Protein AF-A0A2N6C0S2-F1 (afdb_monomer)

Mean predicted aligned error: 4.47 Å

pLDDT: mean 91.15, std 8.95, range [53.81, 98.62]

Sequence (175 aa):
MQQFGLLVSRINQGDGGDFGRWLFEPGMAFGDMVSWWRPAPARRAVAHEGVDFYRYEDRYGRHQYMADRLVPAPCRCRIVAVCDDFLGRSLFLVPQQPVAEGQIFVFGHITPLVEIGRQVQAGDVVGRVTTPQGRVPGHLHVSCLQGDWRHLPQQLSWPTLLAEPGLRFVRPFAA

Solvent-accessible surface area (backbone atoms only — not comparable to full-atom values): 9277 Å² total; per-residue (Å²): 70,68,67,52,44,40,36,34,27,24,77,70,68,36,97,75,40,47,52,58,46,79,56,78,59,78,35,28,46,57,60,27,48,38,44,63,67,47,77,81,90,32,69,47,97,56,55,33,64,26,34,50,47,39,34,30,31,30,72,85,71,49,80,44,67,31,47,70,30,60,34,43,33,84,41,43,25,32,30,55,26,72,39,82,51,97,55,59,18,34,42,31,33,32,52,48,80,90,82,38,86,43,38,36,38,37,36,26,20,37,46,69,70,60,58,74,68,40,75,44,43,58,49,38,70,42,24,27,25,34,60,52,82,82,75,45,73,29,26,34,36,34,29,19,34,43,32,76,60,84,90,53,67,81,74,56,45,70,71,62,53,74,70,34,86,62,45,40,73,42,66,59,56,78,108

Nearest PDB structures (foldseek):
  5nmy-assembly1_A  TM=7.184E-01  e=8.864E-05  Staphylococcus simulans
  6smk-assembly1_A  TM=6.900E-01  e=6.674E-05  Enterococcus faecalis V583
  6muk-assembly1_A  TM=7.012E-01  e=3.879E-04  Neisseria gonorrhoeae FA 1090
  7qrl-assembly2_B  TM=7.161E-01  e=9.621E-04  Caulobacter vibrioides
  3slu-assembly1_A  TM=6.186E-01  e=7.244E-04  Neisseria meningitidis ATCC 13091

Secondary structure (DSSP, 8-state):
-HHHHHHHHHHHH-TT--EEEEEPPTT-STT--B-SSSSSS-B-SS--SEEEE-EEEETTS-EEE-TT-EEE-SSSEEEEEEEEETTEEEEEEEE-TTS-TTEEEEEESEEE-S-TT-EE-TT-EEEEE-PPSSS--S-EEEEEEES--TTS-SS--HHHHHH-TT-EEE-TT--

Structure (mmCIF, N/CA/C/O backbone):
data_AF-A0A2N6C0S2-F1
#
_entry.id   AF-A0A2N6C0S2-F1
#
loop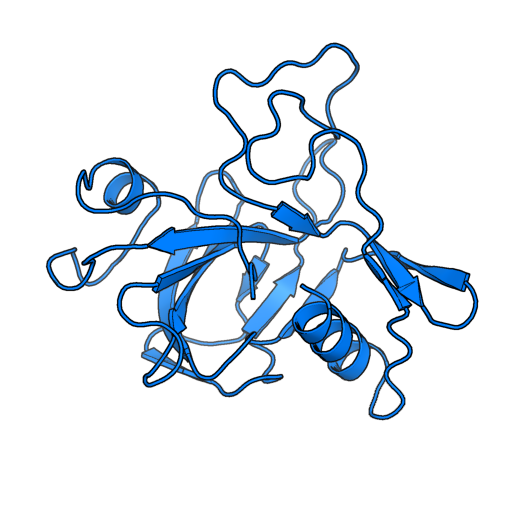_
_atom_site.group_PDB
_atom_site.id
_atom_site.type_symbol
_atom_site.label_atom_id
_atom_site.label_alt_id
_atom_site.label_comp_id
_atom_site.label_asym_id
_atom_site.label_entity_id
_atom_site.label_seq_id
_atom_site.pdbx_PDB_ins_code
_atom_site.Cartn_x
_atom_site.Cartn_y
_atom_site.Cartn_z
_atom_site.occupancy
_atom_site.B_iso_or_equiv
_atom_site.auth_seq_id
_atom_site.auth_comp_id
_atom_site.auth_asym_id
_atom_site.auth_atom_id
_atom_site.pdbx_PDB_model_num
ATOM 1 N N . MET A 1 1 ? 8.814 -7.283 5.948 1.00 89.38 1 MET A N 1
ATOM 2 C CA . MET A 1 1 ? 8.700 -7.053 4.466 1.00 89.38 1 MET A CA 1
ATOM 3 C C . MET A 1 1 ? 8.843 -8.315 3.595 1.00 89.38 1 MET A C 1
ATOM 5 O O . MET A 1 1 ? 8.121 -8.422 2.607 1.00 89.38 1 MET A O 1
ATOM 9 N N . GLN A 1 2 ? 9.741 -9.260 3.921 1.00 92.25 2 GLN A N 1
ATOM 10 C CA . GLN A 1 2 ? 9.954 -10.502 3.146 1.00 92.25 2 GLN A CA 1
ATOM 11 C C . GLN A 1 2 ? 8.665 -11.322 2.963 1.00 92.25 2 GLN A C 1
ATOM 13 O O . GLN A 1 2 ? 8.332 -11.723 1.853 1.00 92.25 2 GLN A O 1
ATOM 18 N N . GLN A 1 3 ? 7.908 -11.520 4.048 1.00 92.56 3 GLN A N 1
ATOM 19 C CA . GLN A 1 3 ? 6.651 -12.278 4.030 1.00 92.56 3 GLN A CA 1
ATOM 20 C C . GLN A 1 3 ? 5.622 -11.688 3.059 1.00 92.56 3 GLN A C 1
ATOM 22 O O . GLN A 1 3 ? 4.999 -12.425 2.303 1.00 92.56 3 GLN A O 1
ATOM 27 N N . PHE A 1 4 ? 5.491 -10.360 3.019 1.00 95.56 4 PHE A N 1
ATOM 28 C CA . PHE A 1 4 ? 4.591 -9.696 2.078 1.00 95.56 4 PHE A CA 1
ATOM 29 C C . PHE A 1 4 ? 5.004 -9.944 0.619 1.00 95.56 4 PHE A C 1
ATOM 31 O O . PHE A 1 4 ? 4.155 -10.226 -0.220 1.00 95.56 4 PHE A O 1
ATOM 38 N N . GLY A 1 5 ? 6.309 -9.933 0.329 1.00 95.56 5 GLY A N 1
ATOM 39 C CA . GLY A 1 5 ? 6.841 -10.289 -0.989 1.00 95.56 5 GLY A CA 1
ATOM 40 C C . GLY A 1 5 ? 6.521 -11.723 -1.411 1.00 95.56 5 GLY A C 1
ATOM 41 O O . GLY A 1 5 ? 6.089 -11.952 -2.540 1.00 95.56 5 GLY A O 1
ATOM 42 N N . LEU A 1 6 ? 6.644 -12.680 -0.486 1.00 94.88 6 LEU A N 1
ATOM 43 C CA . LEU A 1 6 ? 6.259 -14.076 -0.725 1.00 94.88 6 LEU A CA 1
ATOM 44 C C . LEU A 1 6 ? 4.769 -14.207 -1.061 1.00 94.88 6 LEU A C 1
ATOM 46 O O . LEU A 1 6 ? 4.421 -14.924 -1.997 1.00 94.88 6 LEU A O 1
ATOM 50 N N . LEU A 1 7 ? 3.894 -13.493 -0.341 1.00 95.56 7 LEU A N 1
ATOM 51 C CA . LEU A 1 7 ? 2.459 -13.474 -0.639 1.00 95.56 7 LEU A CA 1
ATOM 52 C C . LEU A 1 7 ? 2.189 -12.887 -2.030 1.00 95.56 7 LEU A C 1
ATOM 54 O O . LEU A 1 7 ? 1.448 -13.487 -2.805 1.00 95.56 7 LEU A O 1
ATOM 58 N N . VAL A 1 8 ? 2.819 -11.755 -2.368 1.00 96.31 8 VAL A N 1
ATOM 59 C CA . VAL A 1 8 ? 2.672 -11.103 -3.680 1.00 96.31 8 VAL A CA 1
ATOM 60 C C . VAL A 1 8 ? 3.103 -12.040 -4.806 1.00 96.31 8 VAL A C 1
ATOM 62 O O . VAL A 1 8 ? 2.376 -12.186 -5.788 1.00 96.31 8 VAL A O 1
ATOM 65 N N . SER A 1 9 ? 4.264 -12.685 -4.680 1.00 94.94 9 SER A N 1
ATOM 66 C CA . SER A 1 9 ? 4.745 -13.629 -5.690 1.00 94.94 9 SER A CA 1
ATOM 67 C C . SER A 1 9 ? 3.810 -14.830 -5.807 1.00 94.94 9 SER A C 1
ATOM 69 O O . SER A 1 9 ? 3.384 -15.138 -6.917 1.00 94.94 9 SER A O 1
ATOM 71 N N . ARG A 1 10 ? 3.386 -15.435 -4.689 1.00 93.69 10 ARG A N 1
ATOM 72 C CA . ARG A 1 10 ? 2.484 -16.596 -4.705 1.00 93.69 10 ARG A CA 1
ATOM 73 C C . ARG A 1 10 ? 1.187 -16.320 -5.463 1.00 93.69 10 ARG A C 1
ATOM 75 O O . ARG A 1 10 ? 0.814 -17.095 -6.334 1.00 93.69 10 ARG A O 1
ATOM 82 N N . ILE A 1 11 ? 0.513 -15.202 -5.194 1.00 94.94 11 ILE A N 1
ATOM 83 C CA . ILE A 1 11 ? -0.774 -14.922 -5.854 1.00 94.94 11 ILE A CA 1
ATOM 84 C C . ILE A 1 11 ? -0.630 -14.515 -7.328 1.00 94.94 11 ILE A C 1
ATOM 86 O O . ILE A 1 11 ? -1.587 -14.626 -8.087 1.00 94.94 11 ILE A O 1
ATOM 90 N N . ASN A 1 12 ? 0.540 -14.019 -7.742 1.00 94.00 12 ASN A N 1
ATOM 91 C CA . ASN A 1 12 ? 0.774 -13.559 -9.115 1.00 94.00 12 ASN A CA 1
ATOM 92 C C . ASN A 1 12 ? 1.529 -14.583 -9.984 1.00 94.00 12 ASN A C 1
ATOM 94 O O . ASN A 1 12 ? 1.596 -14.394 -11.198 1.00 94.00 12 ASN A O 1
ATOM 98 N N . GLN A 1 13 ? 2.130 -15.616 -9.385 1.00 87.19 13 GLN A N 1
ATOM 99 C CA . GLN A 1 13 ? 2.980 -16.611 -10.058 1.00 87.19 13 GLN A CA 1
ATOM 100 C C . GLN A 1 13 ? 2.656 -18.068 -9.663 1.00 87.19 13 GLN A C 1
ATOM 102 O O . GLN A 1 13 ? 3.229 -18.989 -10.240 1.00 87.19 13 GLN A O 1
ATOM 107 N N . GLY A 1 14 ? 1.727 -18.296 -8.727 1.00 76.69 14 GLY A N 1
ATOM 108 C CA . GLY A 1 14 ? 1.289 -19.621 -8.274 1.00 76.69 14 GLY A CA 1
ATOM 109 C C . GLY A 1 14 ? 2.043 -20.159 -7.050 1.00 76.69 14 GLY A C 1
ATOM 110 O O . GLY A 1 14 ? 2.902 -19.496 -6.464 1.00 76.69 14 GLY A O 1
ATOM 111 N N . ASP A 1 15 ? 1.730 -21.400 -6.665 1.00 59.34 15 ASP A N 1
ATOM 112 C CA . ASP A 1 15 ? 2.208 -22.045 -5.426 1.00 59.34 15 ASP A CA 1
ATOM 113 C C . ASP A 1 15 ? 3.731 -22.279 -5.361 1.00 59.34 15 ASP A C 1
ATOM 115 O O . ASP A 1 15 ? 4.269 -22.588 -4.298 1.00 59.34 15 ASP A O 1
ATOM 119 N N . GLY A 1 16 ? 4.446 -22.050 -6.468 1.00 55.75 16 GLY A N 1
ATOM 120 C CA . GLY A 1 16 ? 5.910 -22.051 -6.554 1.00 55.75 16 GLY A CA 1
ATOM 121 C C . GLY A 1 16 ? 6.592 -20.716 -6.227 1.00 55.75 16 GLY A C 1
ATOM 122 O O . GLY A 1 16 ? 7.783 -20.615 -6.491 1.00 55.75 16 GLY A O 1
ATOM 123 N N . GLY A 1 17 ? 5.859 -19.723 -5.695 1.00 62.72 17 GLY A N 1
ATOM 124 C CA . GLY A 1 17 ? 6.282 -18.333 -5.452 1.00 62.72 17 GLY A CA 1
ATOM 125 C C . GLY A 1 17 ? 7.791 -18.108 -5.286 1.00 62.72 17 GLY A C 1
ATOM 126 O O . GLY A 1 17 ? 8.384 -18.436 -4.260 1.00 62.72 17 GLY A O 1
ATOM 127 N N . ASP A 1 18 ? 8.390 -17.495 -6.302 1.00 82.56 18 ASP A N 1
ATOM 128 C CA . ASP A 1 18 ? 9.829 -17.326 -6.476 1.00 82.56 18 ASP A CA 1
ATOM 129 C C . ASP A 1 18 ? 10.363 -16.019 -5.866 1.00 82.56 18 ASP A C 1
ATOM 131 O O . ASP A 1 18 ? 11.398 -15.532 -6.299 1.00 82.56 18 ASP A O 1
ATOM 135 N N . PHE A 1 19 ? 9.691 -15.380 -4.906 1.00 94.25 19 PHE A N 1
ATOM 136 C CA . PHE A 1 19 ? 10.154 -14.084 -4.385 1.00 94.25 19 PHE A CA 1
ATOM 137 C C . PHE A 1 19 ? 11.577 -14.164 -3.796 1.00 94.25 19 PHE A C 1
ATOM 139 O O . PHE A 1 19 ? 11.818 -14.897 -2.837 1.00 94.25 19 PHE A O 1
ATOM 146 N N . GLY A 1 20 ? 12.503 -13.365 -4.333 1.00 94.75 20 GLY A N 1
ATOM 147 C CA . GLY A 1 20 ? 13.847 -13.189 -3.790 1.00 94.75 20 GLY A CA 1
ATOM 148 C C . GLY A 1 20 ? 13.883 -12.023 -2.807 1.00 94.75 20 GLY A C 1
ATOM 149 O O . GLY A 1 20 ? 13.993 -12.219 -1.594 1.00 94.75 20 GLY A O 1
ATOM 150 N N . ARG A 1 21 ? 13.767 -10.798 -3.334 1.00 96.12 21 ARG A N 1
ATOM 151 C CA . ARG A 1 21 ? 13.849 -9.551 -2.554 1.00 96.12 21 ARG A CA 1
ATOM 152 C C . ARG A 1 21 ? 13.144 -8.383 -3.236 1.00 96.12 21 ARG A C 1
ATOM 154 O O . ARG A 1 21 ? 13.070 -8.310 -4.458 1.00 96.12 21 ARG A O 1
ATOM 161 N N . TRP A 1 22 ? 12.713 -7.412 -2.439 1.00 97.19 22 TRP A N 1
ATOM 162 C CA . TRP A 1 22 ? 12.285 -6.110 -2.947 1.00 97.19 22 TRP A CA 1
ATOM 163 C C . TRP A 1 22 ? 13.492 -5.310 -3.442 1.00 97.19 22 TRP A C 1
ATOM 165 O O . TRP A 1 22 ? 14.551 -5.346 -2.813 1.00 97.19 22 TRP A O 1
ATOM 175 N N . LEU A 1 23 ? 13.326 -4.576 -4.543 1.00 96.75 23 LEU A N 1
ATOM 176 C CA . LEU A 1 23 ? 14.333 -3.643 -5.047 1.00 96.75 23 LEU A CA 1
ATOM 177 C C . LEU A 1 23 ? 13.807 -2.220 -4.849 1.00 96.75 23 LEU A C 1
ATOM 179 O O . LEU A 1 23 ? 12.851 -1.816 -5.513 1.00 96.75 23 LEU A O 1
ATOM 183 N N . PHE A 1 24 ? 14.422 -1.481 -3.927 1.00 95.19 24 PHE A N 1
ATOM 184 C CA . PHE A 1 24 ? 14.046 -0.106 -3.609 1.00 95.19 24 PHE A CA 1
ATOM 185 C C . PHE A 1 24 ? 15.021 0.885 -4.239 1.00 95.19 24 PHE A C 1
ATOM 187 O O . PHE A 1 24 ? 16.234 0.739 -4.101 1.00 95.19 24 PHE A O 1
ATOM 194 N N . GLU A 1 25 ? 14.473 1.911 -4.882 1.00 93.00 25 GLU A N 1
ATOM 195 C CA . GLU A 1 25 ? 15.218 3.086 -5.330 1.00 93.00 25 GLU A CA 1
ATOM 196 C C . GLU A 1 25 ? 15.224 4.164 -4.229 1.00 93.00 25 GLU A C 1
ATOM 198 O O . GLU A 1 25 ? 14.312 4.195 -3.391 1.00 93.00 25 GLU A O 1
ATOM 203 N N . PRO A 1 26 ? 16.203 5.088 -4.228 1.00 92.62 26 PRO A N 1
ATOM 204 C CA . PRO A 1 26 ? 16.213 6.216 -3.299 1.00 92.62 26 PRO A CA 1
ATOM 205 C C . PRO A 1 26 ? 14.910 7.027 -3.369 1.00 92.62 26 PRO A C 1
ATOM 207 O O . PRO A 1 26 ? 14.549 7.524 -4.435 1.00 92.62 26 PRO A O 1
ATOM 210 N N . GLY A 1 27 ? 14.217 7.198 -2.239 1.00 93.94 27 GLY A N 1
ATOM 211 C CA . GLY A 1 27 ? 12.945 7.925 -2.156 1.00 93.94 27 GLY A CA 1
ATOM 212 C C . GLY A 1 27 ? 11.701 7.056 -1.999 1.00 93.94 27 GLY A C 1
ATOM 213 O O . GLY A 1 27 ? 10.611 7.612 -1.835 1.00 93.94 27 GLY A O 1
ATOM 214 N N . MET A 1 28 ? 11.846 5.728 -2.075 1.00 95.56 28 MET A N 1
ATOM 215 C CA . MET A 1 28 ? 10.757 4.763 -1.881 1.00 95.56 28 MET A CA 1
ATOM 216 C C . MET A 1 28 ? 10.550 4.368 -0.417 1.00 95.56 28 MET A C 1
ATOM 218 O O . MET A 1 28 ? 9.495 3.827 -0.089 1.00 95.56 28 MET A O 1
ATOM 222 N N . ALA A 1 29 ? 11.538 4.568 0.459 1.00 96.06 29 ALA A N 1
ATOM 223 C CA . ALA A 1 29 ? 11.474 4.064 1.825 1.00 96.06 29 ALA A CA 1
ATOM 224 C C . ALA A 1 29 ? 10.660 4.984 2.745 1.00 96.06 29 ALA A C 1
ATOM 226 O O . ALA A 1 29 ? 10.456 6.168 2.468 1.00 96.06 29 ALA A O 1
ATOM 227 N N . PHE A 1 30 ? 10.217 4.420 3.869 1.00 96.81 30 PHE A N 1
ATOM 228 C CA . PHE A 1 30 ? 9.572 5.172 4.940 1.00 96.81 30 PHE A CA 1
ATOM 229 C C . PHE A 1 30 ? 10.535 6.208 5.518 1.00 96.81 30 PHE A C 1
ATOM 231 O O . PHE A 1 30 ? 11.653 5.863 5.902 1.00 96.81 30 PHE A O 1
ATOM 238 N N . GLY A 1 31 ? 10.082 7.456 5.612 1.00 95.88 31 GLY A N 1
ATOM 239 C CA . GLY A 1 31 ? 10.879 8.568 6.123 1.00 95.88 31 GLY A CA 1
ATOM 240 C C . GLY A 1 31 ? 11.781 9.245 5.086 1.00 95.88 31 GLY A C 1
ATOM 241 O O . GLY A 1 31 ? 12.421 10.244 5.414 1.00 95.88 31 GLY A O 1
ATOM 242 N N . ASP A 1 32 ? 11.828 8.760 3.839 1.00 95.19 32 ASP A N 1
ATOM 243 C CA . ASP A 1 32 ? 12.661 9.382 2.808 1.00 95.19 32 ASP A CA 1
ATOM 244 C C . ASP A 1 32 ? 12.173 10.800 2.463 1.00 95.19 32 ASP A C 1
ATOM 246 O O . ASP A 1 32 ? 10.980 11.056 2.290 1.00 95.19 32 ASP A O 1
ATOM 250 N N . MET A 1 33 ? 13.123 11.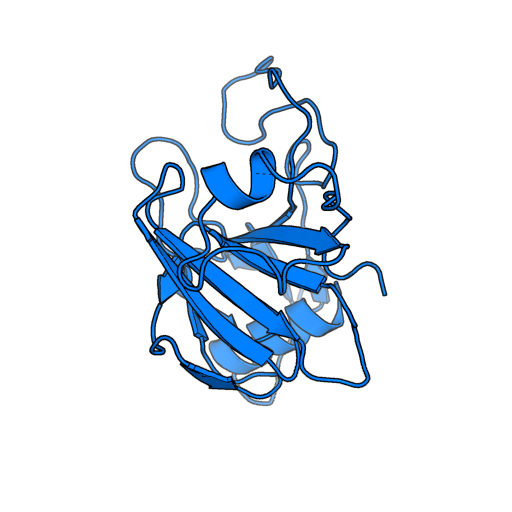726 2.296 1.00 94.69 33 MET A N 1
ATOM 251 C CA . MET A 1 33 ? 12.865 13.136 1.951 1.00 94.69 33 MET A CA 1
ATOM 252 C C . MET A 1 33 ? 12.991 13.441 0.453 1.00 94.69 33 MET A C 1
ATOM 254 O O . MET A 1 33 ? 12.831 14.587 0.030 1.00 94.69 33 MET A O 1
ATOM 258 N N . VAL A 1 34 ? 13.296 12.440 -0.370 1.00 93.25 34 VAL A N 1
ATOM 259 C CA . VAL A 1 34 ? 13.417 12.580 -1.827 1.00 93.25 34 VAL A CA 1
ATOM 260 C C . VAL A 1 34 ? 12.276 11.853 -2.529 1.00 93.25 34 VAL A C 1
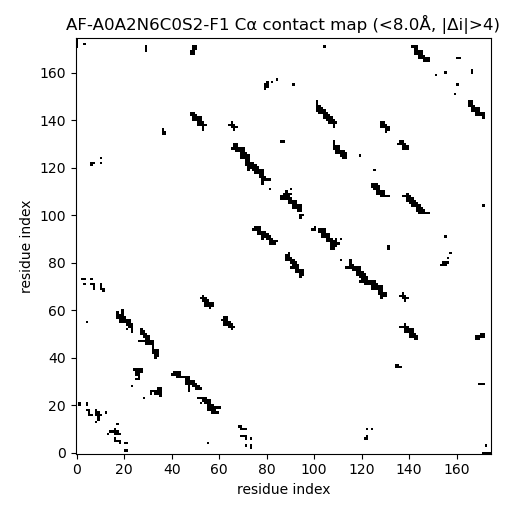ATOM 262 O O . VAL A 1 34 ? 11.738 10.867 -2.028 1.00 93.25 34 VAL A O 1
ATOM 265 N N . SER A 1 35 ? 11.861 12.372 -3.681 1.00 89.88 35 SER A N 1
ATOM 266 C CA . SER A 1 35 ? 10.889 11.713 -4.553 1.00 89.88 35 SER A CA 1
ATOM 267 C C . SER A 1 35 ? 11.627 10.874 -5.594 1.00 89.88 35 SER A C 1
ATOM 269 O O . SER A 1 35 ? 12.494 11.398 -6.290 1.00 89.88 35 SER A O 1
ATOM 271 N N . TRP A 1 36 ? 11.268 9.593 -5.717 1.00 90.94 36 TRP A N 1
ATOM 272 C CA . TRP A 1 36 ? 11.945 8.654 -6.623 1.00 90.94 36 TRP A CA 1
ATOM 273 C C . TRP A 1 36 ? 11.450 8.720 -8.078 1.00 90.94 36 TRP A C 1
ATOM 275 O O . TRP A 1 36 ? 12.111 8.214 -8.979 1.00 90.94 36 TRP A O 1
ATOM 285 N N . TRP A 1 37 ? 10.301 9.358 -8.330 1.00 87.56 37 TRP A N 1
ATOM 286 C CA . TRP A 1 37 ? 9.688 9.469 -9.666 1.00 87.56 37 TRP A CA 1
ATOM 287 C C . TRP A 1 37 ? 9.758 10.875 -10.272 1.00 87.56 37 TRP A C 1
ATOM 289 O O . TRP A 1 37 ? 9.353 11.086 -11.418 1.00 87.56 37 TRP A O 1
ATOM 299 N N . ARG A 1 38 ? 10.225 11.872 -9.514 1.00 84.81 38 ARG A N 1
ATOM 300 C CA . ARG A 1 38 ? 10.397 13.240 -10.014 1.00 84.81 38 ARG A CA 1
ATOM 301 C C . ARG A 1 38 ? 11.843 13.451 -10.484 1.00 84.81 38 ARG A C 1
ATOM 303 O O . ARG A 1 38 ? 12.759 12.944 -9.842 1.00 84.81 38 ARG A O 1
ATOM 310 N N . PRO A 1 39 ? 12.074 14.228 -11.559 1.00 78.38 39 PRO A N 1
ATOM 311 C CA . PRO A 1 39 ? 13.426 14.589 -11.982 1.00 78.38 39 PRO A CA 1
ATOM 312 C C . PRO A 1 39 ? 14.207 15.263 -10.846 1.00 78.38 39 PRO A C 1
ATOM 314 O O . PRO A 1 39 ? 13.672 16.121 -10.143 1.00 78.38 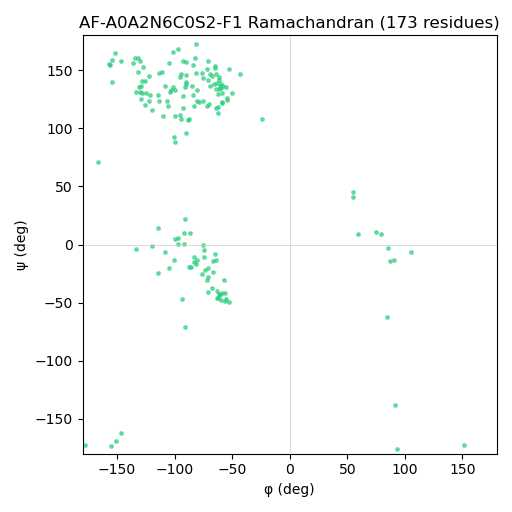39 PRO A O 1
ATOM 317 N N . ALA A 1 40 ? 15.462 14.860 -10.657 1.00 72.81 40 ALA A N 1
ATOM 318 C CA . ALA A 1 40 ? 16.286 15.309 -9.543 1.00 72.81 40 ALA A CA 1
ATOM 319 C C . ALA A 1 40 ? 16.752 16.780 -9.671 1.00 72.81 40 ALA A C 1
ATOM 321 O O . ALA A 1 40 ? 16.978 17.246 -10.789 1.00 72.81 40 ALA A O 1
ATOM 322 N N . PRO A 1 41 ? 16.980 17.482 -8.536 1.00 66.25 41 PRO A N 1
ATOM 323 C CA . PRO A 1 41 ? 16.667 17.065 -7.167 1.00 66.25 41 PRO A CA 1
ATOM 324 C C . PRO A 1 41 ? 15.232 17.459 -6.772 1.00 66.25 41 PRO A C 1
ATOM 326 O O . PRO A 1 41 ? 14.942 18.621 -6.496 1.00 66.25 41 PRO A O 1
ATOM 329 N N . ALA A 1 42 ? 14.334 16.479 -6.668 1.00 81.31 42 ALA A N 1
ATOM 330 C CA . ALA A 1 42 ? 12.972 16.701 -6.193 1.00 81.31 42 ALA A CA 1
ATOM 331 C C . ALA A 1 42 ? 12.839 16.282 -4.725 1.00 81.31 42 ALA A C 1
ATOM 333 O O . ALA A 1 42 ? 12.569 15.121 -4.407 1.00 81.31 42 ALA A O 1
ATOM 334 N N . ARG A 1 43 ? 13.042 17.242 -3.819 1.00 88.19 43 ARG A N 1
ATOM 335 C CA . ARG A 1 43 ? 12.790 17.047 -2.387 1.00 88.19 43 ARG A CA 1
ATOM 336 C C . ARG A 1 43 ? 11.291 17.061 -2.095 1.00 88.19 43 ARG A C 1
ATOM 338 O O . ARG A 1 43 ? 10.535 17.814 -2.710 1.00 88.19 43 ARG A O 1
ATOM 345 N N . ARG A 1 44 ? 10.870 16.227 -1.149 1.00 89.12 44 ARG A N 1
ATOM 346 C CA . ARG A 1 44 ? 9.523 16.244 -0.581 1.00 89.12 44 ARG A CA 1
ATOM 347 C C . ARG A 1 44 ? 9.442 17.341 0.482 1.00 89.12 44 ARG A C 1
ATOM 349 O O . ARG A 1 44 ? 10.427 17.623 1.159 1.00 89.12 44 ARG A O 1
ATOM 356 N N . ALA A 1 45 ? 8.267 17.950 0.625 1.00 89.62 45 ALA A N 1
ATOM 357 C CA . ALA A 1 45 ? 8.007 18.897 1.712 1.00 89.62 45 ALA A CA 1
ATOM 358 C C . ALA A 1 45 ? 7.884 18.183 3.070 1.00 89.62 45 ALA A C 1
ATOM 360 O O . ALA A 1 45 ? 8.243 18.744 4.100 1.00 89.62 45 ALA A O 1
ATOM 361 N N . VAL A 1 46 ? 7.404 16.938 3.047 1.00 90.56 46 VAL A N 1
ATOM 362 C CA . VAL A 1 46 ? 7.239 16.061 4.208 1.00 90.56 46 VAL A CA 1
ATOM 363 C C . VAL A 1 46 ? 7.919 14.722 3.949 1.00 90.56 46 VAL A C 1
ATOM 365 O O . VAL A 1 46 ? 8.065 14.307 2.796 1.00 90.56 46 VAL A O 1
ATOM 368 N N . ALA A 1 47 ? 8.349 14.062 5.022 1.00 93.56 47 ALA A N 1
ATOM 369 C CA . ALA A 1 47 ? 8.916 12.724 4.940 1.00 93.56 47 ALA A CA 1
ATOM 370 C C . ALA A 1 47 ? 7.878 11.740 4.395 1.00 93.56 47 ALA A C 1
ATOM 372 O O . ALA A 1 47 ? 6.691 11.864 4.683 1.00 93.56 47 ALA A O 1
ATOM 373 N N . HIS A 1 48 ? 8.329 10.770 3.606 1.00 95.50 48 HIS A N 1
ATOM 374 C CA . HIS A 1 48 ? 7.449 9.777 3.012 1.00 95.50 48 HIS A CA 1
ATOM 375 C C . HIS A 1 48 ? 6.740 8.932 4.086 1.00 95.50 48 HIS A C 1
ATOM 377 O O . HIS A 1 48 ? 7.402 8.228 4.851 1.00 95.50 48 HIS A O 1
ATOM 383 N N . GLU A 1 49 ? 5.405 8.980 4.141 1.00 94.81 49 GLU A N 1
ATOM 384 C CA . GLU A 1 49 ? 4.612 8.311 5.185 1.00 94.81 49 GLU A CA 1
ATOM 385 C C . GLU A 1 49 ? 4.500 6.781 5.039 1.00 94.81 49 GLU A C 1
ATOM 387 O O . GLU A 1 49 ? 3.946 6.099 5.906 1.00 94.81 49 GLU A O 1
ATOM 392 N N . GLY A 1 50 ? 5.028 6.226 3.949 1.00 96.12 50 GLY A N 1
ATOM 393 C CA . GLY A 1 50 ? 4.880 4.822 3.596 1.00 96.12 50 GLY A CA 1
ATOM 394 C C . GLY A 1 50 ? 6.093 4.242 2.883 1.00 96.12 50 GLY A C 1
ATOM 395 O O . GLY A 1 50 ? 7.205 4.756 2.960 1.00 96.12 50 GLY A O 1
ATOM 396 N N . VAL A 1 51 ? 5.871 3.115 2.220 1.00 97.62 51 VAL A N 1
ATOM 397 C CA . VAL A 1 51 ? 6.856 2.410 1.403 1.00 97.62 51 VAL A CA 1
ATOM 398 C C . VAL A 1 51 ? 6.251 2.151 0.035 1.00 97.62 51 VAL A C 1
ATOM 400 O O . VAL A 1 51 ? 5.149 1.610 -0.058 1.00 97.62 51 VAL A O 1
ATOM 403 N N . ASP A 1 52 ? 7.000 2.491 -1.008 1.00 97.25 52 ASP A N 1
ATOM 404 C CA . ASP A 1 52 ? 6.584 2.276 -2.390 1.00 97.25 52 ASP A CA 1
ATOM 405 C C . ASP A 1 52 ? 7.154 0.954 -2.910 1.00 97.25 52 ASP A C 1
ATOM 407 O O . ASP A 1 52 ? 8.358 0.796 -3.122 1.00 97.25 52 ASP A O 1
ATOM 411 N N . PHE A 1 53 ? 6.274 -0.018 -3.133 1.00 97.50 53 PHE A N 1
ATOM 412 C CA . PHE A 1 53 ? 6.617 -1.296 -3.742 1.00 97.50 53 PHE A CA 1
ATOM 413 C C . PHE A 1 53 ? 6.463 -1.186 -5.256 1.00 97.50 53 PHE A C 1
ATOM 415 O O . PHE A 1 53 ? 5.369 -1.331 -5.803 1.00 97.50 53 PHE A O 1
ATOM 422 N N . TYR A 1 54 ? 7.576 -0.910 -5.931 1.00 96.69 54 TYR A N 1
ATOM 423 C CA . TYR A 1 54 ? 7.625 -0.761 -7.386 1.00 96.69 54 TYR A CA 1
ATOM 424 C C . TYR A 1 54 ? 7.995 -2.061 -8.106 1.00 96.69 54 TYR A C 1
ATOM 426 O O . TYR A 1 54 ? 7.343 -2.447 -9.080 1.00 96.69 54 TYR A O 1
ATOM 434 N N . ARG A 1 55 ? 9.035 -2.757 -7.631 1.00 96.06 55 ARG A N 1
ATOM 435 C CA . ARG A 1 55 ? 9.505 -4.008 -8.233 1.00 96.06 55 ARG A CA 1
ATOM 436 C C . ARG A 1 55 ? 10.222 -4.907 -7.231 1.00 96.06 55 ARG A C 1
ATOM 438 O O . ARG A 1 55 ? 10.746 -4.446 -6.216 1.00 96.06 55 ARG A O 1
ATOM 445 N N . TYR A 1 56 ? 10.278 -6.190 -7.551 1.00 96.62 56 TYR A N 1
ATOM 446 C CA . TYR A 1 56 ? 11.072 -7.181 -6.838 1.00 96.62 56 TYR A CA 1
ATOM 447 C C . TYR A 1 56 ? 11.886 -8.026 -7.808 1.00 96.62 56 TYR A C 1
ATOM 449 O O . TYR A 1 56 ? 11.607 -8.087 -9.004 1.00 96.62 56 TYR A O 1
ATOM 457 N N . GLU A 1 57 ? 12.909 -8.665 -7.272 1.00 95.50 57 GLU A N 1
ATOM 458 C CA . GLU A 1 57 ? 13.681 -9.694 -7.944 1.00 95.50 57 GLU A CA 1
ATOM 459 C C . GLU A 1 57 ? 13.185 -11.055 -7.459 1.00 95.50 57 GLU A C 1
ATOM 461 O O . GLU A 1 57 ? 12.987 -11.261 -6.255 1.00 95.50 57 GLU A O 1
ATOM 466 N N . ASP A 1 58 ? 12.948 -11.973 -8.388 1.00 92.94 58 ASP A N 1
ATOM 467 C CA . ASP A 1 58 ? 12.685 -13.366 -8.047 1.00 92.94 58 ASP A CA 1
ATOM 468 C C . ASP A 1 58 ? 13.989 -14.145 -7.780 1.00 92.94 58 ASP A C 1
ATOM 470 O O . ASP A 1 58 ? 15.093 -13.641 -7.981 1.00 92.94 58 ASP A O 1
ATOM 474 N N . ARG A 1 59 ? 13.897 -15.392 -7.310 1.00 90.06 59 ARG A N 1
ATOM 475 C CA . ARG A 1 59 ? 15.059 -16.222 -6.951 1.00 90.06 59 ARG A CA 1
ATOM 476 C C . ARG A 1 59 ? 15.969 -16.554 -8.136 1.00 90.06 59 ARG A C 1
ATOM 478 O O . ARG A 1 59 ? 17.073 -17.046 -7.926 1.00 90.06 59 ARG A O 1
ATOM 485 N N . TYR A 1 60 ? 15.505 -16.314 -9.361 1.00 90.50 60 TYR A N 1
ATOM 486 C CA . TYR A 1 60 ? 16.261 -16.506 -10.595 1.00 90.50 60 TYR A CA 1
ATOM 487 C C . TYR A 1 60 ? 16.890 -15.201 -11.101 1.00 90.50 60 TYR A C 1
ATOM 489 O O . TYR A 1 60 ? 17.450 -15.181 -12.195 1.00 90.50 60 TYR A O 1
ATOM 497 N N . GLY A 1 61 ? 16.791 -14.108 -10.338 1.00 91.38 61 GLY A N 1
ATOM 498 C CA . GLY A 1 61 ? 17.321 -12.803 -10.725 1.00 91.38 61 GLY A CA 1
ATOM 499 C C . GLY A 1 61 ? 16.434 -12.042 -11.712 1.00 91.38 61 GLY A C 1
ATOM 500 O O . GLY A 1 61 ? 16.863 -11.028 -12.259 1.00 91.38 61 GLY A O 1
ATOM 501 N N . ARG A 1 62 ? 15.204 -12.502 -11.990 1.00 92.44 62 ARG A N 1
ATOM 502 C CA . ARG A 1 62 ? 14.311 -11.813 -12.933 1.00 92.44 62 ARG A CA 1
ATOM 503 C C . ARG A 1 62 ? 13.556 -10.703 -12.214 1.00 92.44 62 ARG A C 1
ATOM 505 O O . ARG A 1 62 ? 13.018 -10.896 -11.124 1.00 92.44 62 ARG A O 1
ATOM 512 N N . HIS A 1 63 ? 13.465 -9.545 -12.859 1.00 94.56 63 HIS A N 1
ATOM 513 C CA . HIS A 1 63 ? 12.728 -8.405 -12.326 1.00 94.56 63 HIS A CA 1
ATOM 514 C C . HIS A 1 63 ? 11.227 -8.540 -12.582 1.00 94.56 63 HIS A C 1
ATOM 516 O O . HIS A 1 63 ? 10.787 -8.794 -13.703 1.00 94.56 63 HIS A O 1
ATOM 522 N N . GLN A 1 64 ? 10.443 -8.302 -11.539 1.00 95.12 64 GLN A N 1
ATOM 523 C CA . GLN A 1 64 ? 8.989 -8.330 -11.555 1.00 95.12 64 GLN A CA 1
ATOM 524 C C . GLN A 1 64 ? 8.464 -6.972 -11.101 1.00 95.12 64 GLN A C 1
ATOM 526 O O . GLN A 1 64 ? 8.792 -6.501 -10.014 1.00 95.12 64 GLN A O 1
ATOM 531 N N . TYR A 1 65 ? 7.643 -6.341 -11.935 1.00 95.50 65 TYR A N 1
ATOM 532 C CA . TYR A 1 65 ? 7.062 -5.027 -11.661 1.00 95.50 65 TYR A CA 1
ATOM 533 C C . TYR A 1 65 ? 5.674 -5.162 -11.038 1.00 95.50 65 TYR A C 1
ATOM 535 O O . TYR A 1 65 ? 4.938 -6.102 -11.354 1.00 95.50 65 TYR A O 1
ATOM 543 N N . MET A 1 66 ? 5.336 -4.218 -10.158 1.00 96.19 66 MET A N 1
ATOM 544 C CA . MET A 1 66 ? 4.080 -4.214 -9.407 1.00 96.19 66 MET A CA 1
ATOM 545 C C . MET A 1 66 ? 2.889 -3.664 -10.189 1.00 96.19 66 MET A C 1
ATOM 547 O O . MET A 1 66 ? 1.760 -3.936 -9.793 1.00 96.19 66 MET A O 1
ATOM 551 N N . ALA A 1 67 ? 3.106 -2.948 -11.294 1.00 94.62 67 ALA A N 1
ATOM 552 C CA . ALA A 1 67 ? 2.026 -2.488 -12.166 1.00 94.62 67 ALA A CA 1
ATOM 553 C C . ALA A 1 67 ? 1.076 -3.645 -12.540 1.00 94.62 67 ALA A C 1
ATOM 555 O O . ALA A 1 67 ? 1.524 -4.732 -12.912 1.00 94.62 67 ALA A O 1
ATOM 556 N N . ASP A 1 68 ? -0.229 -3.412 -12.374 1.00 94.75 68 ASP A N 1
ATOM 557 C CA . ASP A 1 68 ? -1.330 -4.352 -12.633 1.00 94.75 68 ASP A CA 1
ATOM 558 C C . ASP A 1 68 ? -1.300 -5.676 -11.842 1.00 94.75 68 ASP A C 1
ATOM 560 O O . ASP A 1 68 ? -2.126 -6.569 -12.083 1.00 94.75 68 ASP A O 1
ATOM 564 N N . ARG A 1 69 ? -0.400 -5.819 -10.859 1.00 96.56 69 ARG A N 1
ATOM 565 C CA . ARG A 1 69 ? -0.306 -7.016 -10.012 1.00 96.56 69 ARG A CA 1
ATOM 566 C C . ARG A 1 69 ? -1.408 -7.065 -8.970 1.00 96.56 69 ARG A C 1
ATOM 568 O O . ARG A 1 69 ? -1.857 -6.042 -8.454 1.00 96.56 69 ARG A O 1
ATOM 575 N N . LEU A 1 70 ? -1.821 -8.284 -8.638 1.00 98.06 70 LEU A N 1
ATOM 576 C CA . LEU A 1 70 ? -2.708 -8.532 -7.510 1.00 98.06 70 LEU A CA 1
ATOM 577 C C . LEU A 1 70 ? -1.981 -8.226 -6.200 1.00 98.06 70 LEU A C 1
ATOM 579 O O . LEU A 1 70 ? -0.777 -8.468 -6.074 1.00 98.06 70 LEU A O 1
ATOM 583 N N . VAL A 1 71 ? -2.732 -7.716 -5.230 1.00 98.44 71 VAL A N 1
ATOM 584 C CA . VAL A 1 71 ? -2.250 -7.329 -3.905 1.00 98.44 71 VAL A CA 1
ATOM 585 C C . VAL A 1 71 ? -2.884 -8.255 -2.866 1.00 98.44 71 VAL A C 1
ATOM 587 O O . VAL A 1 71 ? -4.116 -8.327 -2.810 1.00 98.44 71 VAL A O 1
ATOM 590 N N . PRO A 1 72 ? -2.085 -8.963 -2.047 1.00 97.81 72 PRO A N 1
ATOM 591 C CA . PRO A 1 72 ? -2.603 -9.805 -0.979 1.00 97.81 72 PRO A CA 1
ATOM 592 C C . PRO A 1 72 ? -2.886 -8.987 0.285 1.00 97.81 72 PRO A C 1
ATOM 594 O O . PRO A 1 72 ? -2.212 -7.994 0.566 1.00 97.81 72 PRO A O 1
ATOM 597 N N . ALA A 1 73 ? -3.805 -9.462 1.119 1.00 97.38 73 ALA A N 1
ATOM 598 C CA . ALA A 1 73 ? -3.832 -9.078 2.522 1.00 97.38 73 ALA A CA 1
ATOM 599 C C . ALA A 1 73 ? -2.549 -9.583 3.217 1.00 97.38 73 ALA A C 1
ATOM 601 O O . ALA A 1 73 ? -2.170 -10.746 3.035 1.00 97.38 73 ALA A O 1
ATOM 602 N N . PRO A 1 74 ? -1.863 -8.747 4.017 1.00 95.19 74 PRO A N 1
ATOM 603 C CA . PRO A 1 74 ? -0.589 -9.117 4.637 1.00 95.19 74 PRO A CA 1
ATOM 604 C C . PRO A 1 74 ? -0.760 -10.053 5.839 1.00 95.19 74 PRO A C 1
ATOM 606 O O . PRO A 1 74 ? 0.147 -10.804 6.186 1.00 95.19 74 PRO A O 1
ATOM 609 N N . CYS A 1 75 ? -1.919 -9.996 6.485 1.00 94.12 75 CYS A N 1
ATOM 610 C CA . CYS A 1 75 ? -2.306 -10.811 7.623 1.00 94.12 75 CYS A CA 1
ATOM 611 C C . CYS A 1 75 ? -3.838 -10.894 7.669 1.00 94.12 75 CYS A C 1
ATOM 613 O O . CYS A 1 75 ? -4.522 -10.425 6.756 1.00 94.12 75 CYS A O 1
ATOM 615 N N . ARG A 1 76 ? -4.384 -11.497 8.728 1.00 94.62 76 ARG A N 1
ATOM 616 C CA . ARG A 1 76 ? -5.824 -11.461 8.968 1.00 94.62 76 ARG A CA 1
ATOM 617 C C . ARG A 1 76 ? -6.265 -10.023 9.232 1.00 94.62 76 ARG A C 1
ATOM 619 O O . ARG A 1 76 ? -5.865 -9.439 10.238 1.00 94.62 76 ARG A O 1
ATOM 626 N N . CYS A 1 77 ? -7.120 -9.485 8.372 1.00 94.81 77 CYS A N 1
ATOM 627 C CA . CYS A 1 77 ? -7.580 -8.103 8.444 1.00 94.81 77 CYS A CA 1
ATOM 628 C C . CYS A 1 77 ? -9.091 -7.992 8.250 1.00 94.81 77 CYS A C 1
ATOM 630 O O . CYS A 1 77 ? -9.742 -8.856 7.662 1.00 94.81 77 CYS A O 1
ATOM 632 N N . ARG A 1 78 ? -9.639 -6.860 8.687 1.00 95.12 78 ARG A N 1
ATOM 633 C CA . ARG A 1 78 ? -10.935 -6.353 8.240 1.00 95.12 78 ARG A CA 1
ATOM 634 C C . ARG A 1 78 ? -10.716 -5.132 7.352 1.00 95.12 78 ARG A C 1
ATOM 636 O O . ARG A 1 78 ? -9.931 -4.252 7.702 1.00 95.12 78 ARG A O 1
ATOM 643 N N . ILE A 1 79 ? -11.438 -5.064 6.237 1.00 96.50 79 ILE A N 1
ATOM 644 C CA . ILE A 1 79 ? -11.501 -3.865 5.398 1.00 96.50 79 ILE A CA 1
ATOM 645 C C . ILE A 1 79 ? -12.393 -2.838 6.090 1.00 96.50 79 ILE A C 1
ATOM 647 O O . ILE A 1 79 ? -13.543 -3.138 6.416 1.00 96.50 79 ILE A O 1
ATOM 651 N N . VAL A 1 80 ? -11.870 -1.643 6.350 1.00 94.94 80 VAL A N 1
ATOM 652 C CA . VAL A 1 80 ? -12.588 -0.614 7.124 1.00 94.94 80 VAL A CA 1
ATOM 653 C C . VAL A 1 80 ? -12.950 0.620 6.312 1.00 94.94 80 VAL A C 1
ATOM 655 O O . VAL A 1 80 ? -13.933 1.269 6.643 1.00 94.94 80 VAL A O 1
ATOM 658 N N . ALA A 1 81 ? -12.228 0.911 5.231 1.00 95.81 81 ALA A N 1
ATOM 659 C CA . ALA A 1 81 ? -12.573 2.004 4.332 1.00 95.81 81 ALA A CA 1
ATOM 660 C C . ALA A 1 81 ? -11.989 1.797 2.932 1.00 95.81 81 ALA A C 1
ATOM 662 O O . ALA A 1 81 ? -10.974 1.120 2.750 1.00 95.81 81 ALA A O 1
ATOM 663 N N . VAL A 1 82 ? -12.646 2.428 1.962 1.00 96.25 82 VAL A N 1
ATOM 664 C CA . VAL A 1 82 ? -12.144 2.674 0.611 1.00 96.25 82 VAL A CA 1
ATOM 665 C C . VAL A 1 82 ? -12.372 4.152 0.324 1.00 96.25 82 VAL A C 1
ATOM 667 O O . VAL A 1 82 ? -13.478 4.649 0.545 1.00 96.25 82 VAL A O 1
ATOM 670 N N . CYS A 1 83 ? -11.348 4.849 -0.158 1.00 94.75 83 CYS A N 1
ATOM 671 C CA . CYS A 1 83 ? -11.427 6.278 -0.455 1.00 94.75 83 CYS A CA 1
ATOM 672 C C . CYS A 1 83 ? -10.879 6.571 -1.842 1.00 94.75 83 CYS A C 1
ATOM 674 O O . CYS A 1 83 ? -9.801 6.089 -2.176 1.00 94.75 83 CYS A O 1
ATOM 676 N N . ASP A 1 84 ? -11.584 7.403 -2.603 1.00 94.44 84 ASP A N 1
ATOM 677 C CA . ASP A 1 84 ? -10.989 8.127 -3.725 1.00 94.44 84 ASP A CA 1
ATOM 678 C C . ASP A 1 84 ? -10.221 9.329 -3.154 1.00 94.44 84 ASP A C 1
ATOM 680 O O . ASP A 1 84 ? -10.778 10.129 -2.399 1.00 94.44 84 ASP A O 1
ATOM 684 N N . ASP A 1 85 ? -8.924 9.421 -3.440 1.00 94.00 85 ASP A N 1
ATOM 685 C CA . ASP A 1 85 ? -8.024 10.385 -2.799 1.00 94.00 85 ASP A CA 1
ATOM 686 C C . ASP A 1 85 ? -6.859 10.804 -3.713 1.00 94.00 85 ASP A C 1
ATOM 688 O O . ASP A 1 85 ? -6.851 10.548 -4.918 1.00 94.00 85 ASP A O 1
ATOM 692 N N . PHE A 1 86 ? -5.863 11.494 -3.149 1.00 91.50 86 PHE A N 1
ATOM 693 C CA . PHE A 1 86 ? -4.712 12.006 -3.896 1.00 91.50 86 PHE A CA 1
ATOM 694 C C . PHE A 1 86 ? -3.794 10.907 -4.465 1.00 91.50 86 PHE A C 1
ATOM 696 O O . PHE A 1 86 ? -2.984 11.195 -5.346 1.00 91.50 86 PHE A O 1
ATOM 703 N N . LEU A 1 87 ? -3.930 9.656 -4.011 1.00 92.62 87 LEU A N 1
ATOM 704 C CA . LEU A 1 87 ? -3.279 8.472 -4.581 1.00 92.62 87 LEU A CA 1
ATOM 705 C C . LEU A 1 87 ? -4.164 7.797 -5.647 1.00 92.62 87 LEU A C 1
ATOM 707 O O . LEU A 1 87 ? -3.874 6.688 -6.103 1.00 92.62 87 LEU A O 1
ATOM 711 N N . GLY A 1 88 ? -5.253 8.446 -6.060 1.00 93.69 88 GLY A N 1
ATOM 712 C CA . GLY A 1 88 ? -6.294 7.895 -6.918 1.00 93.69 88 GLY A CA 1
ATOM 713 C C . GLY A 1 88 ? -7.319 7.127 -6.093 1.00 93.69 88 GLY A C 1
ATOM 714 O O . GLY A 1 88 ? -8.482 7.517 -6.046 1.00 93.69 88 GLY A O 1
ATOM 715 N N . ARG A 1 89 ? -6.882 6.059 -5.417 1.00 95.44 89 ARG A N 1
ATOM 716 C CA . ARG A 1 89 ? -7.718 5.295 -4.488 1.00 95.44 89 ARG A CA 1
ATOM 717 C C . ARG A 1 89 ? -6.877 4.581 -3.431 1.00 95.44 89 ARG A C 1
ATOM 719 O O . ARG A 1 89 ? -5.838 4.000 -3.766 1.00 95.44 89 ARG A O 1
ATOM 726 N N . SER A 1 90 ? -7.366 4.580 -2.191 1.00 97.44 90 SER A N 1
ATOM 727 C CA . SER A 1 90 ? -6.768 3.864 -1.061 1.00 97.44 90 SER A CA 1
ATOM 728 C C . SER A 1 90 ? -7.728 2.870 -0.411 1.00 97.44 90 SER A C 1
ATOM 730 O O . SER A 1 90 ? -8.931 3.112 -0.296 1.00 97.44 90 SER A O 1
ATOM 732 N N . LEU A 1 91 ? -7.171 1.751 0.048 1.00 97.94 91 LEU A N 1
ATOM 733 C CA . LEU A 1 91 ? -7.840 0.689 0.794 1.00 97.94 91 LEU A CA 1
ATOM 734 C C . LEU A 1 91 ? -7.273 0.630 2.216 1.00 97.94 91 LEU A C 1
ATOM 736 O O . LEU A 1 91 ? -6.061 0.528 2.396 1.00 97.94 91 LEU A O 1
ATOM 740 N N . PHE A 1 92 ? -8.147 0.650 3.219 1.00 97.12 92 PHE A N 1
ATOM 741 C CA . PHE A 1 92 ? -7.765 0.673 4.629 1.00 97.12 92 PHE A CA 1
ATOM 742 C C . PHE A 1 92 ? -8.042 -0.690 5.257 1.00 97.12 92 PHE A C 1
ATOM 744 O O . PHE A 1 92 ? -9.175 -1.187 5.226 1.00 97.12 92 PHE A O 1
ATOM 751 N N . LEU A 1 93 ? -7.006 -1.289 5.841 1.00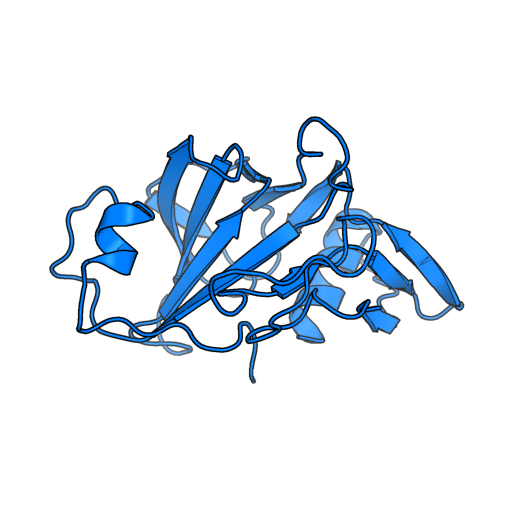 95.69 93 LEU A N 1
ATOM 752 C CA . LEU A 1 93 ? -7.051 -2.611 6.451 1.00 95.69 93 LEU A CA 1
ATOM 753 C C . LEU A 1 93 ? -6.650 -2.516 7.918 1.00 95.69 93 LEU A C 1
ATOM 755 O O . LEU A 1 93 ? -5.587 -2.002 8.256 1.00 95.69 93 LEU A O 1
ATOM 759 N N . VAL A 1 94 ? -7.482 -3.078 8.784 1.00 93.75 94 VAL A N 1
ATOM 760 C CA . VAL A 1 94 ? -7.198 -3.201 10.213 1.00 93.75 94 VAL A CA 1
ATOM 761 C C . VAL A 1 94 ? -6.853 -4.654 10.513 1.00 93.75 94 VAL A C 1
ATOM 763 O O . VAL A 1 94 ? -7.716 -5.519 10.309 1.00 93.75 94 VAL A O 1
ATOM 766 N N . PRO A 1 95 ? -5.641 -4.949 11.011 1.00 92.38 95 PRO A N 1
ATOM 767 C CA . PRO A 1 95 ? -5.295 -6.276 11.494 1.00 92.38 95 PRO A CA 1
ATOM 768 C C . PRO A 1 95 ? -6.241 -6.726 12.606 1.00 92.38 95 PRO A C 1
ATOM 770 O O . PRO A 1 95 ? -6.566 -5.972 13.523 1.00 92.38 95 PRO A O 1
ATOM 773 N N . GLN A 1 96 ? -6.679 -7.978 12.541 1.00 87.56 96 GLN A N 1
ATOM 774 C CA . GLN A 1 96 ? -7.415 -8.604 13.631 1.00 87.56 96 GLN A CA 1
ATOM 775 C C . GLN A 1 96 ? -6.421 -9.295 14.575 1.00 87.56 96 GLN A C 1
ATOM 777 O O . GLN A 1 96 ? -5.437 -9.887 14.130 1.00 87.56 96 GLN A O 1
ATOM 782 N N . GLN A 1 97 ? -6.675 -9.186 15.883 1.00 73.12 97 GLN A N 1
ATOM 783 C CA . GLN A 1 97 ? -5.886 -9.787 16.968 1.00 73.12 97 GLN A CA 1
ATOM 784 C C . GLN A 1 97 ? -5.461 -11.243 16.668 1.00 73.12 97 GLN A C 1
ATOM 786 O O . GLN A 1 97 ? -6.227 -11.981 16.037 1.00 73.12 97 GLN A O 1
ATOM 791 N N . PRO A 1 98 ? -4.271 -11.683 17.133 1.00 56.47 98 PRO A N 1
ATOM 792 C CA . PRO A 1 98 ? -3.442 -11.054 18.177 1.00 56.47 98 PRO A CA 1
ATOM 793 C C . PRO A 1 98 ? -2.253 -10.208 17.674 1.00 56.47 98 PRO A C 1
ATOM 795 O O . PRO A 1 98 ? -1.444 -9.75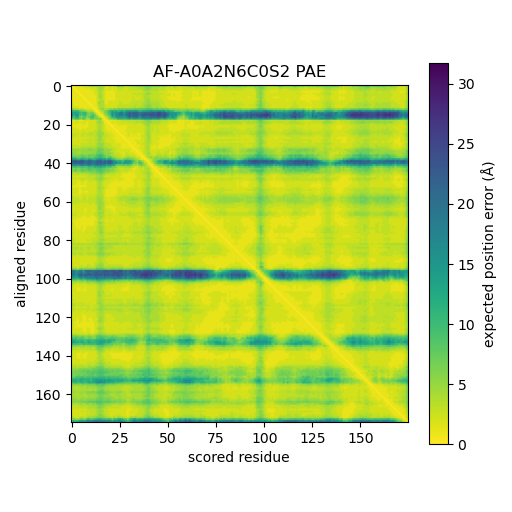8 18.475 1.00 56.47 98 PRO A O 1
ATOM 798 N N . VAL A 1 99 ? -2.088 -10.011 16.362 1.00 57.62 99 VAL A N 1
ATOM 799 C CA . VAL A 1 99 ? -0.759 -9.680 15.799 1.00 57.62 99 VAL A CA 1
ATOM 800 C C . VAL A 1 99 ? -0.405 -8.182 15.821 1.00 57.62 99 VAL A C 1
ATOM 802 O O . VAL A 1 99 ? 0.771 -7.846 15.722 1.00 57.62 99 VAL A O 1
ATOM 805 N N . ALA A 1 100 ? -1.374 -7.268 15.954 1.00 63.19 100 ALA A N 1
ATOM 806 C CA . ALA A 1 100 ? -1.104 -5.833 15.808 1.00 63.19 100 ALA A CA 1
ATOM 807 C C . ALA A 1 100 ? -2.255 -4.938 16.309 1.00 63.19 100 ALA A C 1
ATOM 809 O O . ALA A 1 100 ? -2.974 -4.320 15.520 1.00 63.19 100 ALA A O 1
ATOM 810 N N . GLU A 1 101 ? -2.462 -4.870 17.627 1.00 73.19 101 GLU A N 1
ATOM 811 C CA . GLU A 1 101 ? -3.456 -3.949 18.188 1.00 73.19 101 GLU A CA 1
ATOM 812 C C . GLU A 1 101 ? -3.099 -2.489 17.856 1.00 73.19 101 GLU A C 1
ATOM 814 O O . GLU A 1 101 ? -1.944 -2.070 17.954 1.00 73.19 101 GLU A O 1
ATOM 819 N N . GLY A 1 102 ? -4.094 -1.719 17.412 1.00 85.31 102 GLY A N 1
ATOM 820 C CA . GLY A 1 102 ? -3.928 -0.307 17.062 1.00 85.31 102 GLY A CA 1
ATOM 821 C C . GLY A 1 102 ? -3.212 -0.030 15.735 1.00 85.31 102 GLY A C 1
ATOM 822 O O . GLY A 1 102 ? -2.855 1.117 15.487 1.00 85.31 102 GLY A O 1
ATOM 823 N N . GLN A 1 103 ? -2.985 -1.033 14.878 1.00 91.81 103 GLN A N 1
ATOM 824 C CA . GLN A 1 103 ? -2.449 -0.784 13.536 1.00 91.81 103 GLN A CA 1
ATOM 825 C C . GLN A 1 103 ? -3.541 -0.547 12.493 1.00 91.81 103 GLN A C 1
ATOM 827 O O . GLN A 1 103 ? -4.601 -1.176 12.525 1.00 91.81 103 GLN A O 1
ATOM 832 N N . ILE A 1 104 ? -3.242 0.327 11.533 1.00 94.12 104 ILE A N 1
ATOM 833 C CA . ILE A 1 104 ? -3.988 0.481 10.282 1.00 94.12 104 ILE A CA 1
ATOM 834 C C . ILE A 1 104 ? -2.987 0.435 9.134 1.00 94.12 104 ILE A C 1
ATOM 836 O O . ILE A 1 104 ? -2.051 1.233 9.096 1.00 94.12 104 ILE A O 1
ATOM 840 N N . PHE A 1 105 ? -3.207 -0.461 8.177 1.00 96.31 105 PHE A N 1
ATOM 841 C CA . PHE A 1 105 ? -2.543 -0.410 6.881 1.00 96.31 105 PHE A CA 1
ATOM 842 C C . PHE A 1 105 ? -3.375 0.410 5.901 1.00 96.31 105 PHE A C 1
ATOM 844 O O . PHE A 1 105 ? -4.593 0.240 5.823 1.00 96.31 105 PHE A O 1
ATOM 851 N N . VAL A 1 106 ? -2.706 1.252 5.118 1.00 97.69 106 VAL A N 1
ATOM 852 C CA . VAL A 1 106 ? -3.314 1.992 4.008 1.00 97.69 106 VAL A CA 1
ATOM 853 C C . VAL A 1 106 ? -2.592 1.591 2.733 1.00 97.69 106 VAL A C 1
ATOM 855 O O . VAL A 1 106 ? -1.390 1.814 2.605 1.00 97.69 106 VAL A O 1
ATOM 858 N N . PHE A 1 107 ? -3.305 0.949 1.813 1.00 98.31 107 PHE A N 1
ATOM 859 C CA . PHE A 1 107 ? -2.794 0.569 0.497 1.00 98.31 107 PHE A CA 1
ATOM 860 C C . PHE A 1 107 ? -3.281 1.594 -0.521 1.00 98.31 107 PHE A C 1
ATOM 862 O O . PHE A 1 107 ? -4.476 1.647 -0.786 1.00 98.31 107 PHE A O 1
ATOM 869 N N . GLY A 1 108 ? -2.378 2.406 -1.063 1.00 97.31 108 GLY A N 1
ATOM 870 C CA . GLY A 1 108 ? -2.657 3.404 -2.094 1.00 97.31 108 GLY A CA 1
ATOM 871 C C . GLY A 1 108 ? -2.333 2.907 -3.502 1.00 97.31 108 GLY A C 1
ATOM 872 O O . GLY A 1 108 ? -1.680 1.876 -3.673 1.00 97.31 108 GLY A O 1
ATOM 873 N N . HIS A 1 109 ? -2.779 3.656 -4.515 1.00 96.50 109 HIS A N 1
ATOM 874 C CA . HIS A 1 109 ? -2.655 3.275 -5.928 1.00 96.50 109 HIS A CA 1
ATOM 875 C C . HIS A 1 109 ? -3.254 1.889 -6.205 1.00 96.50 109 HIS A C 1
ATOM 877 O O . HIS A 1 109 ? -2.652 1.043 -6.868 1.00 96.50 109 HIS A O 1
ATOM 883 N N . ILE A 1 110 ? -4.446 1.632 -5.665 1.00 97.62 110 ILE A N 1
ATOM 884 C CA . ILE A 1 110 ? -5.078 0.314 -5.713 1.00 97.62 110 ILE A CA 1
ATOM 885 C C . ILE A 1 110 ? -6.507 0.398 -6.248 1.00 97.62 110 ILE A C 1
ATOM 887 O O . ILE A 1 110 ? -7.275 1.285 -5.891 1.00 97.62 110 ILE A O 1
ATOM 891 N N . THR A 1 111 ? -6.890 -0.578 -7.066 1.00 97.75 111 THR A N 1
ATOM 892 C CA . THR A 1 111 ? -8.286 -0.892 -7.370 1.00 97.75 111 THR A CA 1
ATOM 893 C C . THR A 1 111 ? -8.719 -2.002 -6.410 1.00 97.75 111 THR A C 1
ATOM 895 O O . THR A 1 111 ? -8.238 -3.132 -6.554 1.00 97.75 111 THR A O 1
ATOM 898 N N . PRO A 1 112 ? -9.571 -1.721 -5.407 1.00 97.38 112 PRO A N 1
ATOM 899 C CA . PRO A 1 112 ? -10.054 -2.733 -4.479 1.00 97.38 112 PRO A CA 1
ATOM 900 C C . PRO A 1 112 ? -10.873 -3.795 -5.205 1.00 97.38 112 PRO A C 1
ATOM 902 O O . PRO A 1 112 ? -11.680 -3.480 -6.077 1.00 97.38 112 PRO A O 1
ATOM 905 N N . LEU A 1 113 ? -10.674 -5.050 -4.816 1.00 98.06 113 LEU A N 1
ATOM 906 C CA . LEU A 1 113 ? -11.436 -6.208 -5.298 1.00 98.06 113 LEU A CA 1
ATOM 907 C C . LEU A 1 113 ? -12.265 -6.843 -4.170 1.00 98.06 113 LEU A C 1
ATOM 909 O O . LEU A 1 113 ? -12.744 -7.966 -4.289 1.00 98.06 113 LEU A O 1
ATOM 913 N N . VAL A 1 114 ? -12.405 -6.119 -3.060 1.00 97.38 114 VAL A N 1
ATOM 914 C CA . VAL A 1 114 ? -13.139 -6.513 -1.858 1.00 97.38 114 VAL A CA 1
ATOM 915 C C . VAL A 1 114 ? -13.968 -5.338 -1.357 1.00 97.38 114 VAL A C 1
ATOM 917 O O . VAL A 1 114 ? -13.646 -4.176 -1.610 1.00 97.38 114 VAL A O 1
ATOM 920 N N . GLU A 1 115 ? -15.025 -5.651 -0.617 1.00 95.94 115 GLU A N 1
ATOM 921 C CA . GLU A 1 115 ? -15.946 -4.666 -0.056 1.00 95.94 115 GLU A CA 1
ATOM 922 C C . GLU A 1 115 ? -15.556 -4.252 1.369 1.00 95.94 115 GLU A C 1
ATOM 924 O O . GLU A 1 115 ? -14.888 -4.986 2.107 1.00 95.94 115 GLU A O 1
ATOM 929 N N . ILE A 1 116 ? -16.022 -3.073 1.784 1.00 96.12 116 ILE A N 1
ATOM 930 C CA . ILE A 1 116 ? -15.904 -2.608 3.169 1.00 96.12 116 ILE A CA 1
ATOM 931 C C . ILE A 1 116 ? -16.613 -3.601 4.100 1.00 96.12 116 ILE A C 1
ATOM 933 O O . ILE A 1 116 ? -17.686 -4.112 3.801 1.00 96.12 116 ILE A O 1
ATOM 937 N N . GLY A 1 117 ? -15.998 -3.892 5.246 1.00 95.06 117 GLY A N 1
ATOM 938 C CA . GLY A 1 117 ? -16.494 -4.863 6.221 1.00 95.06 117 GLY A CA 1
ATOM 939 C C . GLY A 1 117 ? -16.041 -6.300 5.960 1.00 95.06 117 GLY A C 1
ATOM 940 O O . GLY A 1 117 ? -16.110 -7.122 6.878 1.00 95.06 117 GLY A O 1
ATOM 941 N N . ARG A 1 118 ? -15.508 -6.609 4.767 1.00 96.75 118 ARG A N 1
ATOM 942 C CA . ARG A 1 118 ? -14.974 -7.940 4.459 1.00 96.75 118 ARG A CA 1
ATOM 943 C C . ARG A 1 118 ? -13.835 -8.302 5.415 1.00 96.75 118 ARG A C 1
ATOM 945 O O . ARG A 1 118 ? -12.934 -7.502 5.667 1.00 96.75 118 ARG A O 1
ATOM 952 N N . GLN A 1 119 ? -13.872 -9.533 5.923 1.00 96.69 119 GLN A N 1
ATOM 953 C CA . GLN A 1 119 ? -12.737 -10.157 6.601 1.00 96.69 119 GLN A CA 1
ATOM 954 C C . GLN A 1 119 ? -11.907 -10.932 5.579 1.00 96.69 119 GLN A C 1
ATOM 956 O O . GLN A 1 119 ? -12.462 -11.639 4.734 1.00 96.69 119 GLN A O 1
ATOM 961 N N . VAL A 1 120 ? -10.592 -10.780 5.665 1.00 96.75 120 VAL A N 1
ATOM 962 C CA . VAL A 1 120 ? -9.610 -11.396 4.769 1.00 96.75 120 VAL A CA 1
ATOM 963 C C . VAL A 1 120 ? -8.504 -12.046 5.590 1.00 96.75 120 VAL A C 1
ATOM 965 O O . VAL A 1 120 ? -8.187 -11.585 6.688 1.00 96.75 120 VAL A O 1
ATOM 968 N N . GLN A 1 121 ? -7.938 -13.126 5.072 1.00 96.31 121 GLN A N 1
ATOM 969 C CA . GLN A 1 121 ? -6.788 -13.832 5.629 1.00 96.31 121 GLN A CA 1
ATOM 970 C C . GLN A 1 121 ? -5.511 -13.468 4.872 1.00 96.31 121 GLN A C 1
ATOM 972 O O . GLN A 1 121 ? -5.558 -12.924 3.772 1.00 96.31 121 GLN A O 1
ATOM 977 N N . ALA A 1 122 ? -4.352 -13.794 5.448 1.00 95.06 122 ALA A N 1
ATOM 978 C CA . ALA A 1 122 ? -3.074 -13.603 4.769 1.00 95.06 122 ALA A CA 1
ATOM 979 C C . ALA A 1 122 ? -3.073 -14.295 3.393 1.00 95.06 122 ALA A C 1
ATOM 981 O O . ALA A 1 122 ? -3.325 -15.495 3.304 1.00 95.06 122 ALA A O 1
ATOM 982 N N . GLY A 1 123 ? -2.758 -13.545 2.336 1.00 95.44 123 GLY A N 1
ATOM 983 C CA . GLY A 1 123 ? -2.741 -14.055 0.962 1.00 95.44 123 GLY A CA 1
ATOM 984 C C . GLY A 1 123 ? -4.056 -13.921 0.194 1.00 95.44 123 GLY A C 1
ATOM 985 O O . GLY A 1 123 ? -4.022 -14.028 -1.029 1.00 95.44 123 GLY A O 1
ATOM 986 N N . ASP A 1 124 ? -5.178 -13.615 0.852 1.00 97.81 124 ASP A N 1
ATOM 987 C CA . ASP A 1 124 ? -6.415 -13.283 0.140 1.00 97.81 124 ASP A CA 1
ATOM 988 C C . ASP A 1 124 ? -6.190 -12.046 -0.736 1.00 97.81 124 ASP A C 1
ATOM 990 O O . ASP A 1 124 ? -5.587 -11.061 -0.303 1.00 97.81 124 ASP A O 1
ATOM 994 N N . VAL A 1 125 ? -6.690 -12.072 -1.971 1.00 98.38 125 VAL A N 1
ATOM 995 C CA . VAL A 1 125 ? -6.591 -10.930 -2.887 1.00 98.38 125 VAL A CA 1
ATOM 996 C C . VAL A 1 125 ? -7.501 -9.807 -2.394 1.00 98.38 125 VAL A C 1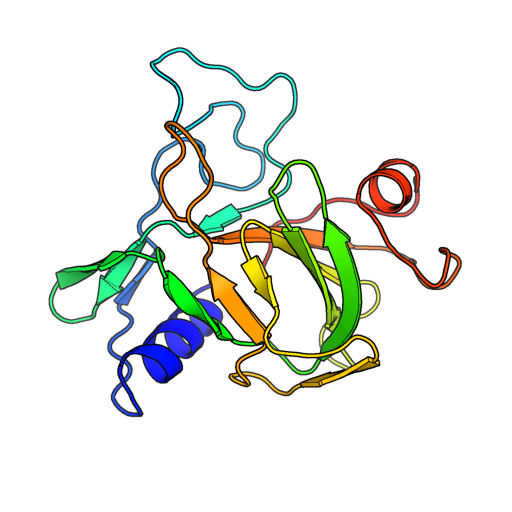
ATOM 998 O O . VAL A 1 125 ? -8.714 -9.980 -2.306 1.00 98.38 125 VAL A O 1
ATOM 1001 N N . VAL A 1 126 ? -6.922 -8.638 -2.112 1.00 98.62 126 VAL A N 1
ATOM 1002 C CA . VAL A 1 126 ? -7.671 -7.442 -1.678 1.00 98.62 126 VAL A CA 1
ATOM 1003 C C . VAL A 1 126 ? -7.810 -6.395 -2.774 1.00 98.62 126 VAL A C 1
ATOM 1005 O O . VAL A 1 126 ? -8.688 -5.537 -2.726 1.00 98.62 126 VAL A O 1
ATOM 1008 N N . GLY A 1 127 ? -6.958 -6.452 -3.790 1.00 98.31 127 GLY A N 1
ATOM 1009 C CA . GLY A 1 127 ? -7.005 -5.486 -4.870 1.00 98.31 127 GLY A CA 1
ATOM 1010 C C . GLY A 1 127 ? -5.980 -5.747 -5.953 1.00 98.31 127 GLY A C 1
ATOM 1011 O O . GLY A 1 127 ? -5.286 -6.765 -5.958 1.00 98.31 127 GLY A O 1
ATOM 1012 N N . ARG A 1 128 ? -5.888 -4.790 -6.868 1.00 98.44 128 ARG A N 1
ATOM 1013 C CA . ARG A 1 128 ? -4.906 -4.748 -7.946 1.00 98.44 128 ARG A CA 1
ATOM 1014 C C . ARG A 1 128 ? -4.213 -3.395 -7.951 1.00 98.44 128 ARG A C 1
ATOM 1016 O O . ARG A 1 128 ? -4.882 -2.371 -7.830 1.00 98.44 128 ARG A O 1
ATOM 1023 N N . VAL A 1 129 ? -2.895 -3.384 -8.115 1.00 98.12 129 VAL A N 1
ATOM 1024 C CA . VAL A 1 129 ? -2.142 -2.139 -8.300 1.00 98.12 129 VAL A CA 1
ATOM 1025 C C . VAL A 1 129 ? -2.668 -1.417 -9.531 1.00 98.12 129 VAL A C 1
ATOM 1027 O O . VAL A 1 129 ? -2.823 -2.009 -10.594 1.00 98.12 129 VAL A O 1
ATOM 1030 N N . THR A 1 130 ? -2.950 -0.134 -9.367 1.00 94.06 130 THR A N 1
ATOM 1031 C CA . THR A 1 130 ? -3.381 0.761 -10.434 1.00 94.06 130 THR A CA 1
ATOM 1032 C C . THR A 1 130 ? -2.212 1.647 -10.808 1.00 94.06 130 THR A C 1
ATOM 1034 O O . THR A 1 130 ? -1.564 2.228 -9.940 1.00 94.06 130 THR A O 1
ATOM 1037 N N . THR A 1 131 ? -1.935 1.761 -12.101 1.00 87.94 131 THR A N 1
ATOM 1038 C CA . THR A 1 131 ? -0.910 2.690 -12.575 1.00 87.94 131 THR A CA 1
ATOM 1039 C C . THR A 1 131 ? -1.434 4.122 -12.434 1.00 87.94 131 THR A C 1
ATOM 1041 O O . THR A 1 131 ? -2.463 4.439 -13.041 1.00 87.94 131 THR A O 1
ATOM 1044 N N . PRO A 1 132 ? -0.781 4.993 -11.641 1.00 81.75 132 PRO A N 1
ATOM 1045 C CA . PRO A 1 132 ? -1.222 6.375 -11.511 1.00 81.75 132 PRO A CA 1
ATOM 1046 C C . PRO A 1 132 ? -1.082 7.111 -12.848 1.00 81.75 132 PRO A C 1
ATOM 1048 O O . PRO A 1 132 ? -0.233 6.781 -13.676 1.00 81.75 132 PRO A O 1
ATOM 1051 N N . GLN A 1 133 ? -1.897 8.141 -13.065 1.00 76.00 133 GLN A N 1
ATOM 1052 C CA . GLN A 1 133 ? -1.768 8.966 -14.266 1.00 76.00 133 GLN A CA 1
ATOM 1053 C C . GLN A 1 133 ? -0.475 9.802 -14.233 1.00 76.00 133 GLN A C 1
ATOM 1055 O O . GLN A 1 133 ? -0.030 10.272 -13.184 1.00 76.00 133 GLN A O 1
ATOM 1060 N N . GLY A 1 134 ? 0.113 10.041 -15.408 1.00 79.81 134 GLY A N 1
ATOM 1061 C CA . GLY A 1 134 ? 1.284 10.903 -15.571 1.00 79.81 134 GLY A CA 1
ATOM 1062 C C . GLY A 1 134 ? 2.618 10.160 -15.478 1.00 79.81 134 GLY A C 1
ATOM 1063 O O . GLY A 1 134 ? 2.796 9.109 -16.082 1.00 79.81 134 GLY A O 1
ATOM 1064 N N . ARG A 1 135 ? 3.598 10.758 -14.788 1.00 80.38 135 ARG A N 1
ATOM 1065 C CA . ARG A 1 135 ? 4.995 10.271 -14.743 1.00 80.38 135 ARG A CA 1
ATOM 1066 C C . ARG A 1 135 ? 5.292 9.311 -13.589 1.00 80.38 135 ARG A C 1
ATOM 1068 O O . ARG A 1 135 ? 6.438 8.908 -13.427 1.00 80.38 135 ARG A O 1
ATOM 1075 N N . VAL A 1 136 ? 4.300 8.997 -12.761 1.00 85.75 136 VAL A N 1
ATOM 1076 C CA . VAL A 1 136 ? 4.478 8.117 -11.603 1.00 85.75 136 VAL A CA 1
ATOM 1077 C C . VAL A 1 136 ? 4.392 6.665 -12.085 1.00 85.75 136 VAL A C 1
ATOM 1079 O O . VAL A 1 136 ? 3.354 6.285 -12.623 1.00 85.75 136 VAL A O 1
ATOM 1082 N N . PRO A 1 137 ? 5.441 5.839 -11.930 1.00 91.56 137 PRO A N 1
ATOM 1083 C CA . PRO A 1 137 ? 5.369 4.441 -12.344 1.00 91.56 137 PRO A CA 1
ATOM 1084 C C . PRO A 1 137 ? 4.344 3.664 -11.509 1.00 91.56 137 PRO A C 1
ATOM 1086 O O . PRO A 1 137 ? 4.120 3.989 -10.344 1.00 91.56 137 PRO A O 1
ATOM 1089 N N . GLY A 1 138 ? 3.741 2.617 -12.080 1.00 94.12 138 GLY A N 1
ATOM 1090 C CA . GLY A 1 138 ? 2.798 1.756 -11.361 1.00 94.12 138 GLY A CA 1
ATOM 1091 C C . GLY A 1 138 ? 3.469 1.040 -10.188 1.00 94.12 138 GLY A C 1
ATOM 1092 O O . GLY A 1 138 ? 4.340 0.193 -10.387 1.00 94.12 138 GLY A O 1
ATOM 1093 N N . HIS A 1 139 ? 3.071 1.391 -8.968 1.00 97.00 139 HIS A N 1
ATOM 1094 C CA . HIS A 1 139 ? 3.605 0.850 -7.722 1.00 97.00 139 HIS A CA 1
ATOM 1095 C C . HIS A 1 139 ? 2.500 0.784 -6.668 1.00 97.00 139 HIS A C 1
ATOM 1097 O O . HIS A 1 139 ? 1.509 1.504 -6.757 1.00 97.00 139 HIS A O 1
ATOM 1103 N N . LEU A 1 140 ? 2.681 -0.071 -5.666 1.00 97.94 140 LEU A N 1
ATOM 1104 C CA . LEU A 1 140 ? 1.812 -0.105 -4.497 1.00 97.94 140 LEU A CA 1
ATOM 1105 C C . LEU A 1 140 ? 2.409 0.793 -3.413 1.00 97.94 140 LEU A C 1
ATOM 1107 O O . LEU A 1 140 ? 3.497 0.500 -2.918 1.00 97.94 140 LEU A O 1
ATOM 1111 N N . HIS A 1 141 ? 1.693 1.844 -3.024 1.00 97.62 141 HIS A N 1
ATOM 1112 C CA . HIS A 1 141 ? 2.046 2.631 -1.845 1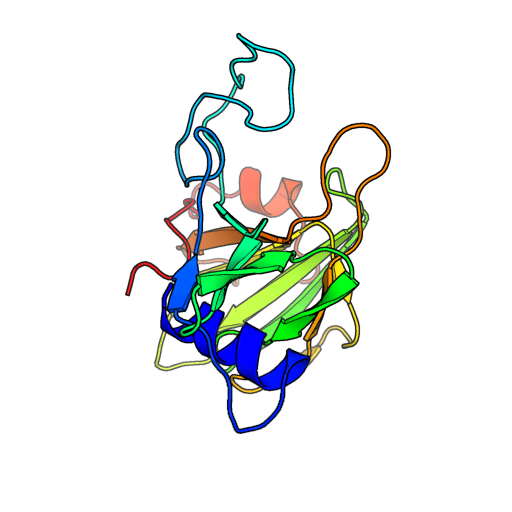.00 97.62 141 HIS A CA 1
ATOM 1113 C C . HIS A 1 141 ? 1.464 1.956 -0.602 1.00 97.62 141 HIS A C 1
ATOM 1115 O O . HIS A 1 141 ? 0.272 1.651 -0.570 1.00 97.62 141 HIS A O 1
ATOM 1121 N N . VAL A 1 142 ? 2.275 1.720 0.428 1.00 98.25 142 VAL A N 1
ATOM 1122 C CA . VAL A 1 142 ? 1.791 1.165 1.698 1.00 98.25 142 VAL A CA 1
ATOM 1123 C C . VAL A 1 142 ? 2.203 2.059 2.849 1.00 98.25 142 VAL A C 1
ATOM 1125 O O . VAL A 1 142 ? 3.392 2.192 3.126 1.00 98.25 142 VAL A O 1
ATOM 1128 N N . SER A 1 143 ? 1.233 2.581 3.587 1.00 97.62 143 SER A N 1
ATOM 1129 C CA . SER A 1 143 ? 1.459 3.232 4.879 1.00 97.62 143 SER A CA 1
ATOM 1130 C C . SER A 1 143 ? 1.018 2.322 6.017 1.00 97.62 143 SER A C 1
ATOM 1132 O O . SER A 1 143 ? 0.168 1.443 5.850 1.00 97.62 143 SER A O 1
ATOM 1134 N N . CYS A 1 144 ? 1.593 2.544 7.194 1.00 96.06 144 CYS A N 1
ATOM 1135 C CA . CYS A 1 144 ? 1.142 1.925 8.429 1.00 96.06 144 CYS A CA 1
ATOM 1136 C C . CYS A 1 144 ? 1.055 2.998 9.508 1.00 96.06 144 CYS A C 1
ATOM 1138 O O . CYS A 1 144 ? 1.998 3.767 9.695 1.00 96.06 144 CYS A O 1
ATOM 1140 N N . LEU A 1 145 ? -0.070 3.045 10.210 1.00 94.69 145 LEU A N 1
ATOM 1141 C CA . LEU A 1 145 ? -0.255 3.896 11.374 1.00 94.69 145 LEU A CA 1
ATOM 1142 C C . LEU A 1 145 ? -0.403 3.030 12.617 1.00 94.69 145 LEU A C 1
ATOM 1144 O O . LEU A 1 145 ? -0.949 1.932 12.545 1.00 94.69 145 LEU A O 1
ATOM 1148 N N . GLN A 1 146 ? 0.069 3.542 13.747 1.00 93.75 146 GLN A N 1
ATOM 1149 C CA . GLN A 1 146 ? -0.038 2.919 15.060 1.00 93.75 146 GLN A CA 1
ATOM 1150 C C . GLN A 1 146 ? -0.709 3.888 16.038 1.00 93.75 146 GLN A C 1
ATOM 1152 O O . GLN A 1 146 ? -0.258 5.024 16.175 1.00 93.75 146 GLN A O 1
ATOM 1157 N N . GLY A 1 147 ? -1.718 3.409 16.762 1.00 91.44 147 GLY A N 1
ATOM 1158 C CA . GLY A 1 147 ? -2.385 4.119 17.856 1.00 91.44 147 GLY A CA 1
ATOM 1159 C C . GLY A 1 147 ? -3.847 3.691 18.011 1.00 91.44 147 GLY A C 1
ATOM 1160 O O . GLY A 1 147 ? -4.286 2.732 17.376 1.00 91.44 147 GLY A O 1
ATOM 1161 N N . ASP A 1 148 ? -4.606 4.368 18.872 1.00 88.38 148 ASP A N 1
ATOM 1162 C CA . ASP A 1 148 ? -6.047 4.112 18.960 1.00 88.38 148 ASP A CA 1
ATOM 1163 C C . ASP A 1 148 ? -6.766 4.856 17.834 1.00 88.38 148 ASP A C 1
ATOM 1165 O O . ASP A 1 148 ? -6.624 6.064 17.685 1.00 88.38 148 ASP A O 1
ATOM 1169 N N . TRP A 1 149 ? -7.512 4.118 17.022 1.00 85.56 149 TRP A N 1
ATOM 1170 C CA . TRP A 1 149 ? -8.311 4.649 15.919 1.00 85.56 149 TRP A CA 1
ATOM 1171 C C . TRP A 1 149 ? -9.798 4.330 16.090 1.00 85.56 149 TRP A C 1
ATOM 1173 O O . TRP A 1 149 ? -10.609 4.703 15.248 1.00 85.56 149 TRP A O 1
ATOM 1183 N N . ARG A 1 150 ? -10.190 3.618 17.156 1.00 83.38 150 ARG A N 1
ATOM 1184 C CA . ARG A 1 150 ? -11.563 3.108 17.325 1.00 83.38 150 ARG A CA 1
ATOM 1185 C C . ARG A 1 150 ? -12.574 4.212 17.617 1.00 83.38 150 ARG A C 1
ATOM 1187 O O . ARG A 1 150 ? -13.768 3.998 17.427 1.00 83.38 150 ARG A O 1
ATOM 1194 N N . HIS A 1 151 ? -12.103 5.367 18.086 1.00 85.06 151 HIS A N 1
ATOM 1195 C CA . HIS A 1 151 ? -12.916 6.566 18.282 1.00 85.06 151 HIS A CA 1
ATOM 1196 C C . HIS A 1 151 ? -13.090 7.388 17.002 1.00 85.06 151 HIS A C 1
ATOM 1198 O O . HIS A 1 151 ? -13.900 8.314 16.988 1.00 85.06 151 HIS A O 1
ATOM 1204 N N . LEU A 1 152 ? -12.345 7.075 15.936 1.00 85.31 152 LEU A N 1
ATOM 1205 C CA . LEU A 1 152 ? -12.480 7.768 14.662 1.00 85.31 152 LEU A CA 1
ATOM 1206 C C . LEU A 1 152 ? -13.806 7.409 13.972 1.00 85.31 152 LEU A C 1
ATOM 1208 O O . LEU A 1 152 ? -14.397 6.359 14.251 1.00 85.31 152 LEU A O 1
ATOM 1212 N N . PRO A 1 153 ? -14.289 8.269 13.054 1.00 80.50 153 PRO A N 1
ATOM 1213 C CA . PRO A 1 153 ? -15.491 7.991 12.280 1.00 80.50 153 PRO A CA 1
ATOM 1214 C C . PRO A 1 153 ? -15.432 6.628 11.585 1.00 80.50 153 PRO A C 1
ATOM 1216 O O . PRO A 1 153 ? -14.367 6.168 11.177 1.00 80.50 153 PRO A O 1
ATOM 1219 N N . GLN A 1 154 ? -16.599 6.011 11.370 1.00 74.00 154 GLN A N 1
ATOM 1220 C CA . GLN A 1 154 ? -16.684 4.716 10.682 1.00 74.00 154 GLN A CA 1
ATOM 1221 C C . GLN A 1 154 ? -16.055 4.740 9.281 1.00 74.00 154 GLN A C 1
ATOM 1223 O O . GLN A 1 154 ? -15.540 3.721 8.829 1.00 74.00 154 GLN A O 1
ATOM 1228 N N . GLN A 1 155 ? -16.083 5.893 8.608 1.00 81.50 155 GLN A N 1
ATOM 1229 C CA . GLN A 1 155 ? -15.456 6.091 7.309 1.00 81.50 155 GLN A CA 1
ATOM 1230 C C . GLN A 1 155 ? -14.103 6.790 7.483 1.00 81.50 155 GLN A C 1
ATOM 1232 O O . GLN A 1 155 ? -14.010 8.018 7.461 1.00 81.50 155 GLN A O 1
ATOM 1237 N N . LEU A 1 156 ? -13.054 5.989 7.675 1.00 90.44 156 LEU A N 1
ATOM 1238 C CA . LEU A 1 156 ? -11.679 6.487 7.721 1.00 90.44 156 LEU A CA 1
ATOM 1239 C C . LEU A 1 156 ? -11.270 7.084 6.371 1.00 90.44 156 LEU A C 1
ATOM 1241 O O . LEU A 1 156 ? -11.679 6.608 5.318 1.00 90.44 156 LEU A O 1
ATOM 1245 N N . SER A 1 157 ? -10.432 8.113 6.425 1.00 93.25 157 SER A N 1
ATOM 1246 C CA . SER A 1 157 ? -9.838 8.804 5.279 1.00 93.25 157 SER A CA 1
ATOM 1247 C C . SER A 1 157 ? -8.479 9.403 5.656 1.00 93.25 157 SER A C 1
ATOM 1249 O O . SER A 1 157 ? -8.170 9.576 6.839 1.00 93.25 157 SER A O 1
ATOM 1251 N N . TRP A 1 158 ? -7.678 9.795 4.665 1.00 93.25 158 TRP A N 1
ATOM 1252 C CA . TRP A 1 158 ? -6.405 10.481 4.909 1.00 93.25 158 TRP A CA 1
ATOM 1253 C C . TRP A 1 158 ? -6.526 11.717 5.817 1.00 93.25 158 TRP A C 1
ATOM 1255 O O . TRP A 1 158 ? -5.805 11.762 6.812 1.00 93.25 158 TRP A O 1
ATOM 1265 N N . PRO A 1 159 ? -7.452 12.674 5.584 1.00 93.19 159 PRO A N 1
ATOM 1266 C CA . PRO A 1 159 ? -7.630 13.810 6.489 1.00 93.19 159 PRO A CA 1
ATOM 1267 C C . PRO A 1 159 ? -7.924 13.399 7.933 1.00 93.19 159 PRO A C 1
ATOM 1269 O O . PRO A 1 159 ? -7.354 13.976 8.852 1.00 93.19 159 PRO A O 1
ATOM 1272 N N . THR A 1 160 ? -8.767 12.381 8.143 1.00 91.62 160 THR A N 1
ATOM 1273 C CA . THR A 1 160 ? -9.083 11.912 9.503 1.00 91.62 160 THR A CA 1
ATOM 1274 C C . THR A 1 160 ? -7.884 11.273 10.195 1.00 91.62 160 THR A C 1
ATOM 1276 O O . THR A 1 160 ? -7.700 11.489 11.386 1.00 91.62 160 THR A O 1
ATOM 1279 N N . LEU A 1 161 ? -7.043 10.532 9.463 1.00 90.88 161 LEU A N 1
ATOM 1280 C CA . LEU A 1 161 ? -5.840 9.929 10.036 1.00 90.88 161 LEU A CA 1
ATOM 1281 C C . LEU A 1 161 ? -4.775 10.978 10.366 1.00 90.88 161 LEU A C 1
ATOM 1283 O O . LEU A 1 161 ? -4.140 10.897 11.409 1.00 90.88 161 LEU A O 1
ATOM 1287 N N . LEU A 1 162 ? -4.587 11.964 9.484 1.00 90.81 162 LEU A N 1
ATOM 1288 C CA . LEU A 1 162 ? -3.599 13.031 9.662 1.00 90.81 162 LEU A CA 1
ATOM 1289 C C . LEU A 1 162 ? -3.982 14.022 10.766 1.00 90.81 162 LEU A C 1
ATOM 1291 O O . LEU A 1 162 ? -3.103 14.634 11.366 1.00 90.81 162 LEU A O 1
ATOM 1295 N N . ALA A 1 163 ? -5.280 14.198 11.014 1.00 91.25 163 ALA A N 1
ATOM 1296 C CA . ALA A 1 163 ? -5.781 15.076 12.062 1.00 91.25 163 ALA A CA 1
ATOM 1297 C C . ALA A 1 163 ? -5.754 14.436 13.458 1.00 91.25 163 ALA A C 1
ATOM 1299 O O . ALA A 1 163 ? -5.932 15.161 14.433 1.00 91.25 163 ALA A O 1
ATOM 1300 N N . GLU A 1 164 ? -5.555 13.117 13.567 1.00 92.19 164 GLU A N 1
ATOM 1301 C CA . GLU A 1 164 ? -5.615 12.387 14.834 1.00 92.19 164 GLU A CA 1
ATOM 1302 C C . GLU A 1 164 ? -4.249 12.375 15.547 1.00 92.19 164 GLU A C 1
ATOM 1304 O O . GLU A 1 164 ? -3.354 11.629 15.139 1.00 92.19 164 GLU A O 1
ATOM 1309 N N . PRO A 1 165 ? -4.066 13.132 16.647 1.00 89.38 165 PRO A N 1
ATOM 1310 C CA . PRO A 1 165 ? -2.773 13.226 17.325 1.00 89.38 165 PRO A CA 1
ATOM 1311 C C . PRO A 1 165 ? -2.328 11.906 17.970 1.00 89.38 165 PRO A C 1
ATOM 1313 O O . PRO A 1 165 ? -1.137 11.708 18.207 1.00 89.38 165 PRO A O 1
ATOM 1316 N N . GLY A 1 166 ? -3.273 11.010 18.278 1.00 91.19 166 GLY A N 1
ATOM 1317 C CA . GLY A 1 166 ? -2.997 9.687 18.833 1.00 91.19 166 GLY A CA 1
ATOM 1318 C C . GLY A 1 166 ? -2.439 8.681 17.823 1.00 91.19 166 GLY A C 1
ATOM 1319 O O . GLY A 1 166 ? -1.982 7.611 18.234 1.00 91.19 166 GLY A O 1
ATOM 1320 N N . LEU A 1 167 ? -2.449 9.002 16.524 1.00 93.38 167 LEU A N 1
ATOM 1321 C CA . LEU A 1 167 ? -1.912 8.151 15.469 1.00 93.38 167 LEU A CA 1
ATOM 1322 C C . LEU A 1 167 ? -0.540 8.637 15.010 1.00 93.38 167 LEU A C 1
ATOM 1324 O O . LEU A 1 167 ? -0.310 9.814 14.752 1.00 93.38 167 LEU A O 1
ATOM 1328 N N . ARG A 1 168 ? 0.385 7.690 14.848 1.00 94.62 168 ARG A N 1
ATOM 1329 C CA . ARG A 1 168 ? 1.707 7.947 14.265 1.00 94.62 168 ARG A CA 1
ATOM 1330 C C . ARG A 1 168 ? 1.971 7.023 13.094 1.00 94.62 168 ARG A C 1
ATOM 1332 O O . ARG A 1 168 ? 1.676 5.830 13.176 1.00 94.62 168 ARG A O 1
ATOM 1339 N N . PHE A 1 169 ? 2.599 7.544 12.047 1.00 95.00 169 PHE A N 1
ATOM 1340 C CA . PHE A 1 169 ? 3.128 6.688 10.997 1.00 95.00 169 PHE A CA 1
ATOM 1341 C C . PHE A 1 169 ? 4.311 5.878 11.514 1.00 95.00 169 PHE A C 1
ATOM 1343 O O . PHE A 1 169 ? 5.194 6.385 12.209 1.00 95.00 169 PHE A O 1
ATOM 1350 N N . VAL A 1 170 ? 4.321 4.602 11.159 1.00 95.00 170 VAL A N 1
ATOM 1351 C CA . VAL A 1 170 ? 5.403 3.668 11.443 1.00 95.00 170 VAL A CA 1
ATOM 1352 C C . VAL A 1 170 ? 5.779 2.949 10.159 1.00 95.00 170 VAL A C 1
ATOM 1354 O O . VAL A 1 170 ? 4.978 2.828 9.232 1.00 95.00 170 VAL A O 1
ATOM 1357 N N . ARG A 1 171 ? 7.002 2.422 10.108 1.00 95.00 171 ARG A N 1
ATOM 1358 C CA . ARG A 1 171 ? 7.442 1.626 8.965 1.00 95.00 171 ARG A CA 1
ATOM 1359 C C . ARG A 1 171 ? 6.507 0.413 8.778 1.00 95.00 171 ARG A C 1
ATOM 1361 O O . ARG A 1 171 ? 6.406 -0.409 9.693 1.00 95.00 171 ARG A O 1
ATOM 1368 N N . PRO A 1 172 ? 5.868 0.243 7.607 1.00 93.94 172 PRO A N 1
ATOM 1369 C CA . PRO A 1 172 ? 5.064 -0.940 7.323 1.00 93.94 172 PRO A CA 1
ATOM 1370 C C . PRO A 1 172 ? 5.911 -2.215 7.355 1.00 93.94 172 PRO A C 1
ATOM 1372 O O . PRO A 1 172 ? 7.043 -2.236 6.864 1.00 93.94 172 PRO A O 1
ATOM 1375 N N . PHE A 1 173 ? 5.340 -3.300 7.886 1.00 90.31 173 PHE A N 1
ATOM 1376 C CA . PHE A 1 173 ? 5.964 -4.630 7.923 1.00 90.31 173 PHE A CA 1
ATOM 1377 C C . PHE A 1 173 ? 7.355 -4.647 8.583 1.00 90.31 173 PHE A C 1
ATOM 1379 O O . PHE A 1 173 ? 8.270 -5.292 8.059 1.00 90.31 173 PHE A O 1
ATOM 1386 N N . ALA A 1 174 ? 7.503 -3.904 9.686 1.00 77.00 174 ALA A N 1
ATOM 1387 C CA . ALA A 1 174 ? 8.741 -3.763 10.457 1.00 77.00 174 ALA A CA 1
ATOM 1388 C C . ALA A 1 174 ? 9.104 -4.980 11.336 1.00 77.00 174 ALA A C 1
ATOM 1390 O O . ALA A 1 174 ? 10.139 -4.939 11.996 1.00 77.00 174 ALA A O 1
ATOM 1391 N N . ALA A 1 175 ? 8.283 -6.035 11.328 1.00 53.81 175 ALA A N 1
ATOM 1392 C CA . ALA A 1 175 ? 8.608 -7.345 11.893 1.00 53.81 175 ALA A CA 1
ATOM 1393 C C . ALA A 1 175 ? 9.280 -8.262 10.855 1.00 53.81 175 ALA A C 1
ATOM 1395 O O . ALA A 1 175 ? 8.947 -8.157 9.641 1.00 53.81 175 ALA A O 1
#

Radius of gyration: 15.53 Å; Cα contacts (8 Å, |Δi|>4): 416; chains: 1; bounding box: 34×41×34 Å

Foldseek 3Di:
DQL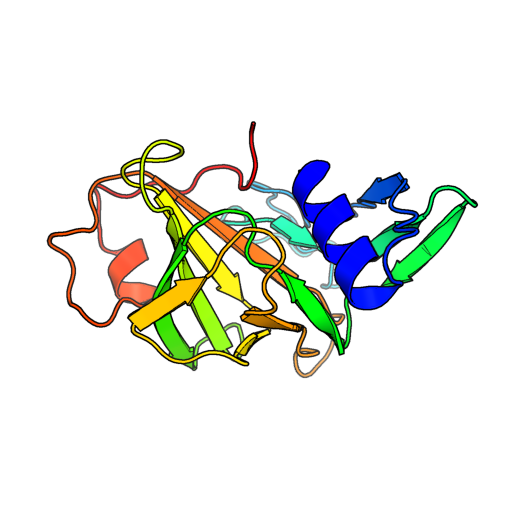QQQLQQCLQPHPVRQFDFQDDDQCQFFQGQQHPQDPPPHGHPGGQQWGWRAWTAGNVRDIDGQAFGFGWDQAWWAWQEWDCDPLRIKTWTDHDDDPAPQKIKIKGQWDAPDDHGDIHGTSHGGTGRHADPDRGGGTITIWMKGFDCVPFDSHDDPVRQVPDPRIDIDYPPPD